Protein AF-A0A2K3M2Z5-F1 (afdb_monomer)

Sequence (88 aa):
MAPKRRSLKKGERRMDAALDAMIPYGFPNKLVRRTVDQLLKVYGGNDGWVFIEDSAYTLLINTLLEQQQEDQDKINAGCWYVMLVARV

Solvent-accessible surface area (backbone atoms only — not comparable to full-atom values): 5223 Å² total; per-residue (Å²): 133,80,83,78,77,71,80,66,57,81,64,57,63,52,54,52,50,55,46,60,70,33,52,88,76,68,62,58,67,71,58,55,51,52,52,50,55,51,51,21,62,73,47,69,40,84,68,24,52,57,61,43,60,74,51,69,40,49,66,58,51,52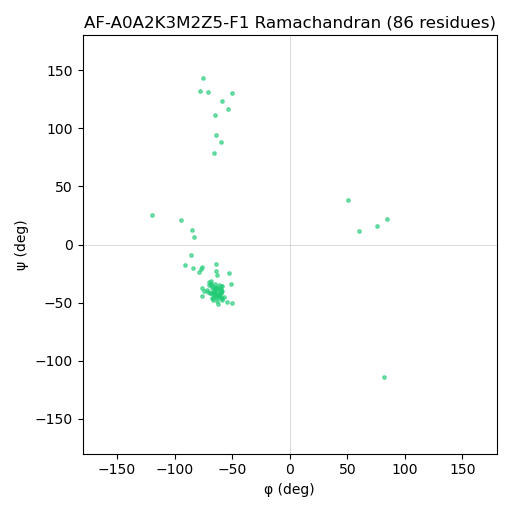,51,53,52,51,54,53,48,53,55,50,50,53,54,48,55,52,50,52,49,56,57,59,64,72,72,113

pLDDT: mean 73.63, std 12.34, range [49.59, 88.44]

Radius of gyration: 18.71 Å; Cα contacts (8 Å, |Δi|>4): 33; chains: 1; bounding box: 71×27×39 Å

Foldseek 3Di:
DPPPPPPPPPVVVLLVVQVVLCVVVPDDSVLLVVLVCVQCVVCVHPVSSVVCVVVVVPVSVVVSVVVVVVVVVVVVVVVCVVVVVVVD

Structure (mmCIF, N/CA/C/O backbone):
data_AF-A0A2K3M2Z5-F1
#
_entry.id   AF-A0A2K3M2Z5-F1
#
loop_
_atom_site.group_PDB
_atom_site.id
_atom_site.type_symbol
_atom_site.label_atom_id
_atom_site.label_alt_id
_atom_site.label_comp_id
_atom_site.label_asym_id
_atom_site.label_entity_id
_atom_site.label_seq_id
_atom_site.pdbx_PDB_ins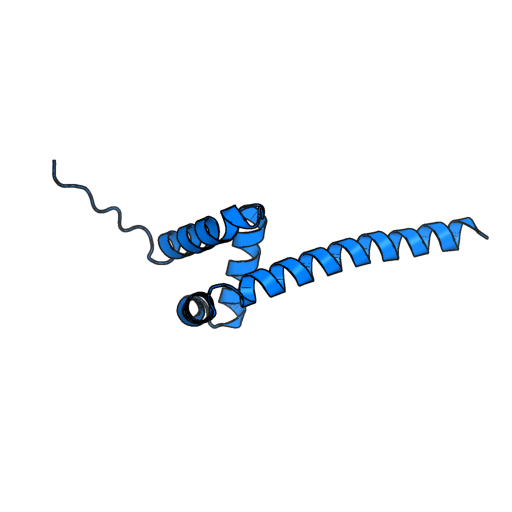_code
_atom_site.Cartn_x
_atom_site.Cartn_y
_atom_site.Cartn_z
_atom_site.occupancy
_atom_site.B_iso_or_equiv
_atom_site.auth_seq_id
_atom_site.auth_comp_id
_atom_site.auth_asym_id
_atom_site.auth_atom_id
_atom_site.pdbx_PDB_model_num
ATOM 1 N N . MET A 1 1 ? 37.222 6.320 -0.808 1.00 50.78 1 MET A N 1
ATOM 2 C CA . MET A 1 1 ? 36.143 5.624 -0.070 1.00 50.78 1 MET A CA 1
ATOM 3 C C . MET A 1 1 ? 35.407 4.682 -1.014 1.00 50.78 1 MET A C 1
ATOM 5 O O . MET A 1 1 ? 34.854 5.162 -1.992 1.00 50.78 1 MET A O 1
ATOM 9 N N . ALA A 1 2 ? 35.368 3.376 -0.738 1.00 58.56 2 ALA A N 1
ATOM 10 C CA . ALA A 1 2 ? 34.409 2.488 -1.401 1.00 58.56 2 ALA A CA 1
ATOM 11 C C . ALA A 1 2 ? 33.030 2.672 -0.739 1.00 58.56 2 ALA A C 1
ATOM 13 O O . ALA A 1 2 ? 32.969 2.672 0.497 1.00 58.56 2 ALA A O 1
ATOM 14 N N . PRO A 1 3 ? 31.927 2.844 -1.492 1.00 63.12 3 PRO A N 1
ATOM 15 C CA . PRO A 1 3 ? 30.609 2.926 -0.886 1.00 63.12 3 PRO A CA 1
ATOM 16 C C . PRO A 1 3 ? 30.312 1.577 -0.239 1.00 63.12 3 PRO A C 1
ATOM 18 O O . PRO A 1 3 ? 30.154 0.554 -0.908 1.00 63.12 3 PRO A O 1
ATOM 21 N N . LYS A 1 4 ? 30.278 1.572 1.095 1.00 58.72 4 LYS A N 1
ATOM 22 C CA . LYS A 1 4 ? 29.908 0.414 1.901 1.00 58.72 4 LYS A CA 1
ATOM 23 C C . LYS A 1 4 ? 28.446 0.125 1.572 1.00 58.72 4 LYS A C 1
ATOM 25 O O . LYS A 1 4 ? 27.550 0.767 2.118 1.00 58.72 4 LYS A O 1
ATOM 30 N N . ARG A 1 5 ? 28.205 -0.785 0.621 1.00 57.50 5 ARG A N 1
ATOM 31 C CA . ARG A 1 5 ? 26.884 -1.348 0.334 1.00 57.50 5 ARG A CA 1
ATOM 32 C C . ARG A 1 5 ? 26.418 -2.018 1.621 1.00 57.50 5 ARG A C 1
ATOM 34 O O . ARG A 1 5 ? 26.702 -3.188 1.852 1.00 57.50 5 ARG A O 1
ATOM 41 N N . ARG A 1 6 ? 25.754 -1.257 2.496 1.00 59.47 6 ARG A N 1
ATOM 42 C CA . ARG A 1 6 ? 24.949 -1.831 3.568 1.00 59.47 6 ARG A CA 1
ATOM 43 C C . ARG A 1 6 ? 24.001 -2.778 2.856 1.00 59.47 6 ARG A C 1
ATOM 45 O O . ARG A 1 6 ? 23.248 -2.347 1.982 1.00 59.47 6 ARG A O 1
ATOM 52 N N . SER A 1 7 ? 24.107 -4.066 3.151 1.00 54.31 7 SER A N 1
ATOM 53 C CA . SER A 1 7 ? 23.116 -5.045 2.740 1.00 54.31 7 SER A CA 1
ATOM 54 C C . SER A 1 7 ? 21.826 -4.692 3.479 1.00 54.31 7 SER A C 1
ATOM 56 O O . SER A 1 7 ? 21.538 -5.254 4.534 1.00 54.31 7 SER A O 1
ATOM 58 N N . LEU A 1 8 ? 21.098 -3.681 2.992 1.00 56.16 8 LEU A N 1
ATOM 59 C CA . LEU A 1 8 ? 19.738 -3.437 3.441 1.00 56.16 8 LEU A CA 1
ATOM 60 C C . LEU A 1 8 ? 18.986 -4.722 3.132 1.00 56.16 8 LEU A C 1
ATOM 62 O O . LEU A 1 8 ? 19.0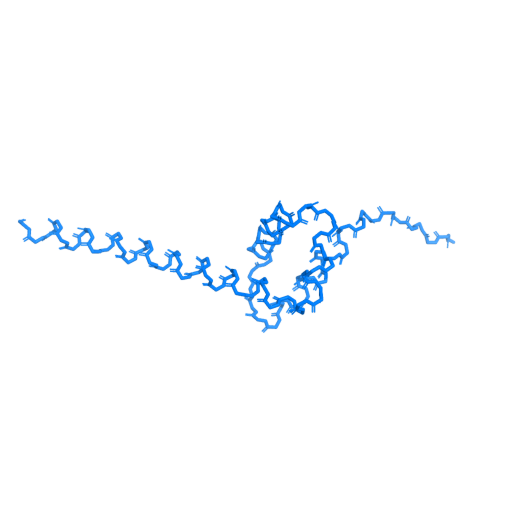36 -5.221 2.001 1.00 56.16 8 LEU A O 1
ATOM 66 N N . LYS A 1 9 ? 18.379 -5.299 4.168 1.00 58.69 9 LYS A N 1
ATOM 67 C CA . LYS A 1 9 ? 17.592 -6.522 4.048 1.00 58.69 9 LYS A CA 1
ATOM 68 C C . LYS A 1 9 ? 16.619 -6.310 2.892 1.00 58.69 9 LYS A C 1
ATOM 70 O O . LYS A 1 9 ? 15.973 -5.271 2.815 1.00 58.69 9 LYS A O 1
ATOM 75 N N . LYS A 1 10 ? 16.546 -7.267 1.967 1.00 55.44 10 LYS A N 1
ATOM 76 C CA . LYS A 1 10 ? 15.839 -7.130 0.679 1.00 55.44 10 LYS A CA 1
ATOM 77 C C . LYS A 1 10 ? 14.375 -6.662 0.826 1.00 55.44 10 LYS A C 1
ATOM 79 O O . LYS A 1 10 ? 13.854 -6.052 -0.097 1.00 55.44 10 LYS A O 1
ATOM 84 N N . GLY A 1 11 ? 13.749 -6.895 1.986 1.00 58.69 11 GLY A N 1
ATOM 85 C CA . GLY A 1 11 ? 12.398 -6.423 2.315 1.00 58.69 11 GLY A CA 1
ATOM 86 C C . GLY A 1 11 ? 12.280 -4.949 2.734 1.00 58.69 11 GLY A C 1
ATOM 87 O O . GLY A 1 11 ? 11.219 -4.367 2.556 1.00 58.69 11 GLY A O 1
ATOM 88 N N . GLU A 1 12 ? 13.346 -4.313 3.229 1.00 65.69 12 GLU A N 1
ATOM 89 C CA . GLU A 1 12 ? 13.303 -2.919 3.712 1.00 65.69 12 GLU A CA 1
ATOM 90 C C . GLU A 1 12 ? 13.042 -1.944 2.554 1.00 65.69 12 GLU A C 1
ATOM 92 O O . GLU A 1 12 ? 12.171 -1.088 2.642 1.00 65.69 12 GLU A O 1
ATOM 97 N N . ARG A 1 13 ? 13.676 -2.185 1.398 1.00 75.50 13 ARG A N 1
ATOM 98 C CA . ARG A 1 13 ? 13.480 -1.369 0.187 1.00 75.50 13 ARG A CA 1
ATOM 99 C C . ARG A 1 13 ? 12.068 -1.448 -0.390 1.00 75.50 13 ARG A C 1
ATOM 101 O O . ARG A 1 13 ? 11.600 -0.472 -0.960 1.00 75.50 13 ARG A O 1
ATOM 108 N N . ARG A 1 14 ? 11.412 -2.606 -0.278 1.00 81.81 14 ARG A N 1
ATOM 109 C CA . ARG A 1 14 ? 10.047 -2.786 -0.790 1.00 81.81 14 ARG A CA 1
ATOM 110 C C . ARG A 1 14 ? 9.019 -2.133 0.124 1.00 81.81 14 ARG A C 1
ATOM 112 O O . ARG A 1 14 ? 8.083 -1.511 -0.358 1.00 81.81 14 ARG A O 1
ATOM 119 N N . MET A 1 15 ? 9.242 -2.203 1.438 1.00 84.56 15 MET A N 1
ATOM 120 C CA . MET A 1 15 ? 8.431 -1.468 2.406 1.00 84.56 15 MET A CA 1
ATOM 121 C C . MET A 1 15 ? 8.537 0.042 2.184 1.00 84.56 15 MET A C 1
ATOM 123 O O . MET A 1 15 ? 7.516 0.719 2.179 1.00 84.56 15 MET A O 1
ATOM 127 N N . ASP A 1 16 ? 9.740 0.562 1.935 1.00 83.62 16 ASP A N 1
ATOM 128 C CA . ASP A 1 16 ? 9.922 1.982 1.622 1.00 83.62 16 ASP A CA 1
ATOM 129 C C . ASP A 1 16 ? 9.236 2.380 0.301 1.00 83.62 16 ASP A C 1
ATOM 131 O O . ASP A 1 16 ? 8.626 3.442 0.236 1.00 83.62 16 ASP A O 1
ATOM 135 N N . ALA A 1 17 ? 9.247 1.513 -0.720 1.00 85.50 17 ALA A N 1
ATOM 136 C CA . ALA A 1 17 ? 8.519 1.743 -1.972 1.00 85.50 17 ALA A CA 1
ATOM 137 C C . ALA A 1 17 ? 6.991 1.747 -1.781 1.00 85.50 17 ALA A C 1
ATOM 139 O O . ALA A 1 17 ? 6.301 2.601 -2.332 1.00 85.50 17 ALA A O 1
ATOM 140 N N . ALA A 1 18 ? 6.463 0.829 -0.966 1.00 85.00 18 ALA A N 1
ATOM 141 C CA . ALA A 1 18 ? 5.045 0.804 -0.613 1.00 85.00 18 ALA A CA 1
ATOM 142 C C . ALA A 1 18 ? 4.632 2.061 0.167 1.00 85.00 18 ALA A C 1
ATOM 144 O O . ALA A 1 18 ? 3.541 2.586 -0.038 1.00 85.00 18 ALA A O 1
ATOM 145 N N . LEU A 1 19 ? 5.506 2.566 1.047 1.00 85.75 19 LEU A N 1
ATOM 146 C CA . LEU A 1 19 ? 5.284 3.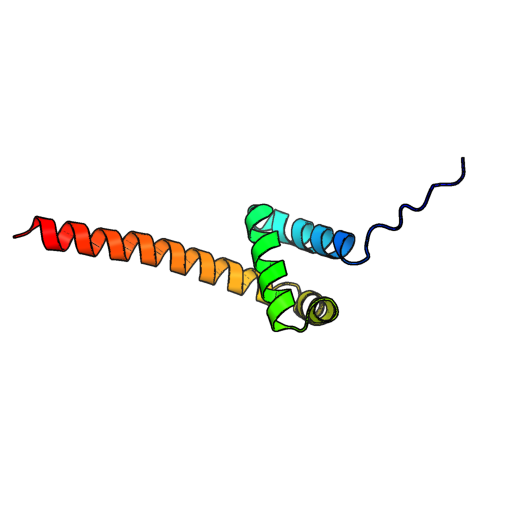834 1.738 1.00 85.75 19 LEU A CA 1
ATOM 147 C C . LEU A 1 19 ? 5.237 4.996 0.748 1.00 85.75 19 LEU A C 1
ATOM 149 O O . LEU A 1 19 ? 4.286 5.764 0.803 1.00 85.75 19 LEU A O 1
ATOM 153 N N . ASP A 1 20 ? 6.202 5.087 -0.168 1.00 86.44 20 ASP A N 1
ATOM 154 C CA . ASP A 1 20 ? 6.274 6.153 -1.176 1.00 86.44 20 ASP A CA 1
ATOM 155 C C . ASP A 1 20 ? 5.032 6.177 -2.082 1.00 86.44 20 ASP A C 1
ATOM 157 O O . ASP A 1 20 ? 4.429 7.227 -2.299 1.00 86.44 20 ASP A O 1
ATOM 161 N N . ALA A 1 21 ? 4.557 4.999 -2.502 1.00 84.94 21 ALA A N 1
ATOM 162 C CA . ALA A 1 21 ? 3.311 4.851 -3.255 1.00 84.94 21 ALA A CA 1
ATOM 163 C C . ALA A 1 21 ? 2.064 5.287 -2.462 1.00 84.94 21 ALA A C 1
ATOM 165 O O . ALA A 1 21 ? 1.070 5.694 -3.061 1.00 84.94 21 ALA A O 1
ATOM 166 N N . MET A 1 22 ? 2.109 5.222 -1.127 1.00 82.88 22 MET A N 1
ATOM 167 C CA . MET A 1 22 ? 1.005 5.590 -0.233 1.00 82.88 22 MET A CA 1
ATOM 168 C C . MET A 1 22 ? 1.016 7.052 0.221 1.00 82.88 22 MET A C 1
ATOM 170 O O . MET A 1 22 ? -0.026 7.555 0.648 1.00 82.88 22 MET A O 1
ATOM 174 N N . ILE A 1 23 ? 2.145 7.758 0.089 1.00 83.50 23 ILE A N 1
ATOM 175 C CA . ILE A 1 23 ? 2.254 9.201 0.360 1.00 83.50 23 ILE A CA 1
ATOM 176 C C . ILE A 1 23 ? 1.161 10.022 -0.349 1.00 83.50 23 ILE A C 1
ATOM 178 O O . ILE A 1 23 ? 0.508 10.807 0.342 1.00 83.50 23 ILE A O 1
ATOM 182 N N . PRO A 1 24 ? 0.901 9.871 -1.668 1.00 84.94 24 PRO A N 1
ATOM 183 C CA . PRO A 1 24 ? -0.117 10.676 -2.350 1.00 84.94 24 PRO A CA 1
ATOM 184 C C . PRO A 1 24 ? -1.540 10.431 -1.833 1.00 84.94 24 PRO A C 1
ATOM 186 O O . PRO A 1 24 ? -2.391 11.306 -1.958 1.00 84.94 24 PRO A O 1
ATOM 189 N N . TYR A 1 25 ? -1.796 9.274 -1.221 1.00 81.94 25 TYR A N 1
ATOM 190 C CA . TYR A 1 25 ? -3.089 8.948 -0.623 1.00 81.94 25 TYR A CA 1
ATOM 191 C C . TYR A 1 25 ? -3.233 9.461 0.820 1.00 81.94 25 TYR A C 1
ATOM 193 O O . TYR A 1 25 ? -4.324 9.420 1.380 1.00 81.94 25 TYR A O 1
ATOM 201 N N . GLY A 1 26 ? -2.153 9.959 1.435 1.00 84.75 26 GLY A N 1
ATOM 202 C CA . GLY A 1 26 ? -2.182 10.559 2.771 1.00 84.75 26 GLY A CA 1
ATOM 203 C C . GLY A 1 26 ? -2.276 9.559 3.929 1.00 84.75 26 GLY A C 1
ATOM 204 O O . GLY A 1 26 ? -2.591 9.954 5.053 1.00 84.75 26 GLY A O 1
ATOM 205 N N . PHE A 1 27 ? -2.001 8.272 3.695 1.00 81.88 27 PHE A N 1
ATOM 206 C CA . PHE A 1 27 ? -2.075 7.262 4.752 1.00 81.88 27 PHE A CA 1
ATOM 207 C C . PHE A 1 27 ? -0.886 7.340 5.725 1.00 81.88 27 PHE A C 1
ATOM 209 O O . PHE A 1 27 ? 0.258 7.552 5.316 1.00 81.88 27 PHE A O 1
ATOM 216 N N . PRO A 1 28 ? -1.103 7.102 7.033 1.00 84.00 28 PRO A N 1
ATOM 217 C CA . PRO A 1 28 ? -0.021 7.104 8.005 1.00 84.00 28 PRO A CA 1
ATOM 218 C C . PRO A 1 28 ? 0.890 5.878 7.842 1.00 84.00 28 PRO A C 1
ATOM 220 O O . PRO A 1 28 ? 0.439 4.732 7.880 1.00 84.00 28 PRO A O 1
ATOM 223 N N . ASN A 1 29 ? 2.206 6.111 7.795 1.00 84.62 29 ASN A N 1
ATOM 224 C CA . ASN A 1 29 ? 3.237 5.079 7.584 1.00 84.62 29 ASN A CA 1
ATOM 225 C C . ASN A 1 29 ? 3.125 3.859 8.517 1.00 84.62 29 ASN A C 1
ATOM 227 O O . ASN A 1 29 ? 3.456 2.737 8.137 1.00 84.62 29 ASN A O 1
ATOM 231 N N . LYS A 1 30 ? 2.675 4.062 9.763 1.00 85.00 30 LYS A N 1
ATOM 232 C CA . LYS A 1 30 ? 2.481 2.969 10.733 1.00 85.00 30 LYS A CA 1
ATOM 233 C C . LYS A 1 30 ? 1.380 2.002 10.299 1.00 85.00 30 LYS A C 1
ATOM 235 O O . LYS A 1 30 ? 1.507 0.805 10.536 1.00 85.00 30 LYS A O 1
ATOM 240 N N . LEU A 1 31 ? 0.315 2.526 9.704 1.00 85.25 31 LEU A N 1
ATOM 241 C CA . LEU A 1 31 ? -0.856 1.761 9.291 1.00 85.25 31 LEU A CA 1
ATOM 242 C C . LEU A 1 31 ? -0.527 0.976 8.018 1.00 85.25 31 LEU A C 1
ATOM 244 O O . LEU A 1 31 ? -0.715 -0.237 7.986 1.00 85.25 31 LEU A O 1
ATOM 248 N N . VAL A 1 32 ? 0.135 1.621 7.054 1.00 85.69 32 VAL A N 1
ATOM 249 C CA . VAL A 1 32 ? 0.659 0.961 5.847 1.00 85.69 32 VAL A CA 1
ATOM 250 C C . VAL A 1 32 ? 1.566 -0.222 6.208 1.00 85.69 32 VAL A C 1
ATOM 252 O O . VAL A 1 32 ? 1.330 -1.332 5.745 1.00 85.69 32 VAL A O 1
ATOM 255 N N . ARG A 1 33 ? 2.539 -0.033 7.114 1.00 87.25 33 ARG A N 1
ATOM 256 C CA . ARG A 1 33 ? 3.444 -1.113 7.559 1.00 87.25 33 ARG A CA 1
ATOM 257 C C . ARG A 1 33 ? 2.708 -2.314 8.152 1.00 87.25 33 ARG A C 1
ATOM 259 O O . ARG A 1 33 ? 3.024 -3.446 7.806 1.00 87.25 33 ARG A O 1
ATOM 266 N N . ARG A 1 34 ? 1.725 -2.075 9.028 1.00 88.44 34 ARG A N 1
ATOM 267 C CA . ARG A 1 34 ? 0.928 -3.150 9.648 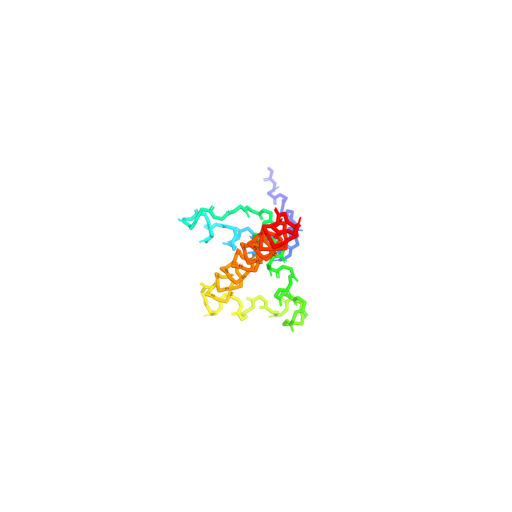1.00 88.44 34 ARG A CA 1
ATOM 268 C C . ARG A 1 34 ? 0.145 -3.944 8.610 1.00 88.44 34 ARG A C 1
ATOM 270 O O . ARG A 1 34 ? 0.152 -5.170 8.652 1.00 88.44 34 ARG A O 1
ATOM 277 N N . THR A 1 35 ? -0.477 -3.235 7.677 1.00 86.62 35 THR A N 1
ATOM 278 C CA . THR A 1 35 ? -1.322 -3.834 6.641 1.00 86.62 35 THR A CA 1
ATOM 279 C C . THR A 1 35 ? -0.478 -4.653 5.664 1.00 86.62 35 THR A C 1
ATOM 281 O O . THR A 1 35 ? -0.819 -5.790 5.352 1.00 86.62 35 THR A O 1
ATOM 284 N N . VAL A 1 36 ? 0.693 -4.140 5.268 1.00 85.44 36 VAL A N 1
ATOM 285 C CA . VAL A 1 36 ? 1.677 -4.901 4.484 1.00 85.44 36 VAL A CA 1
ATOM 286 C C . VAL A 1 36 ? 2.130 -6.151 5.239 1.00 85.44 36 VAL A C 1
ATOM 288 O O . VAL A 1 36 ? 2.116 -7.231 4.661 1.00 85.44 36 VAL A O 1
ATOM 291 N N . ASP A 1 37 ? 2.466 -6.060 6.529 1.00 85.69 37 ASP A N 1
ATOM 292 C CA . ASP A 1 37 ? 2.849 -7.237 7.324 1.00 85.69 37 ASP A CA 1
ATOM 293 C C . ASP A 1 37 ? 1.717 -8.280 7.419 1.00 85.69 37 ASP A C 1
ATOM 295 O O . ASP A 1 37 ? 1.985 -9.484 7.421 1.00 85.69 37 ASP A O 1
ATOM 299 N N . GLN A 1 38 ? 0.451 -7.852 7.481 1.00 84.94 38 GLN A N 1
ATOM 300 C CA . GLN A 1 38 ? -0.708 -8.753 7.440 1.00 84.94 38 GLN A CA 1
ATOM 301 C C . GLN A 1 38 ? -0.846 -9.432 6.076 1.00 84.94 38 GLN A C 1
ATOM 303 O O . GLN A 1 38 ? -0.995 -10.652 6.021 1.00 84.94 38 GLN A O 1
ATOM 308 N N . LEU A 1 39 ? -0.730 -8.675 4.985 1.00 84.06 39 LEU A N 1
ATOM 309 C CA . LEU A 1 39 ? -0.777 -9.218 3.628 1.00 84.06 39 LEU A CA 1
ATOM 310 C C . LEU A 1 39 ? 0.366 -10.207 3.389 1.00 84.06 39 LEU A C 1
ATOM 312 O O . LEU A 1 39 ? 0.137 -11.309 2.896 1.00 84.06 39 LEU A O 1
ATOM 316 N N . LEU A 1 40 ? 1.585 -9.876 3.817 1.00 83.88 40 LEU A N 1
ATOM 317 C CA . LEU A 1 40 ? 2.723 -10.783 3.713 1.00 83.88 40 LEU A CA 1
ATOM 318 C C . LEU A 1 40 ? 2.468 -12.080 4.485 1.00 83.88 40 LEU A C 1
ATOM 320 O O . LEU A 1 40 ? 2.806 -13.142 3.981 1.00 83.88 40 LEU A O 1
ATOM 324 N N . LYS A 1 41 ? 1.818 -12.055 5.656 1.00 83.81 41 LYS A N 1
ATOM 325 C CA . LYS A 1 41 ? 1.447 -13.300 6.359 1.00 83.81 41 LYS A CA 1
ATOM 326 C C . LYS A 1 41 ? 0.486 -14.178 5.553 1.00 83.81 41 LYS A C 1
ATOM 328 O O . LYS A 1 41 ? 0.641 -15.395 5.583 1.00 83.81 41 LYS A O 1
ATOM 333 N N . VAL A 1 42 ? -0.474 -13.585 4.843 1.00 84.12 42 VAL A N 1
ATOM 334 C CA . VAL A 1 42 ? -1.463 -14.321 4.034 1.00 84.12 42 VAL A CA 1
ATOM 335 C C . VAL A 1 42 ? -0.822 -14.929 2.783 1.00 84.12 42 VAL A C 1
ATOM 337 O O . VAL A 1 42 ? -1.105 -16.073 2.442 1.00 84.12 42 VAL A O 1
ATOM 340 N N . TYR A 1 43 ? 0.093 -14.204 2.136 1.00 80.81 43 TYR A N 1
ATOM 341 C CA . TYR A 1 43 ? 0.706 -14.603 0.863 1.00 80.81 43 TYR A CA 1
ATOM 342 C C . TYR A 1 43 ? 2.055 -15.339 0.998 1.00 80.81 43 TYR A C 1
ATOM 344 O O . TYR A 1 43 ? 2.833 -15.386 0.048 1.00 80.81 43 TYR A O 1
ATOM 352 N N . GLY A 1 44 ? 2.364 -15.926 2.159 1.00 79.62 44 GLY A N 1
ATOM 353 C CA . GLY A 1 44 ? 3.563 -16.768 2.326 1.00 79.62 44 GLY A CA 1
ATOM 354 C C . GLY A 1 44 ? 4.861 -16.008 2.636 1.00 79.62 44 GLY A C 1
ATOM 355 O O . GLY A 1 44 ? 5.965 -16.505 2.431 1.00 79.62 44 GLY A O 1
ATOM 356 N N . GLY A 1 45 ? 4.752 -14.795 3.166 1.00 79.88 45 GLY A N 1
ATOM 357 C CA . GLY A 1 45 ? 5.862 -13.987 3.650 1.00 79.88 45 GLY A CA 1
ATOM 358 C C . GLY A 1 45 ? 6.569 -13.249 2.523 1.00 79.88 45 GLY A C 1
ATOM 359 O O . GLY A 1 45 ? 6.021 -12.332 1.924 1.00 79.88 45 GLY A O 1
ATOM 360 N N . ASN A 1 46 ? 7.825 -13.608 2.263 1.00 72.69 46 ASN A N 1
ATOM 361 C CA . ASN A 1 46 ? 8.722 -12.799 1.434 1.00 72.69 46 ASN A CA 1
ATOM 362 C C . ASN A 1 46 ? 8.445 -12.902 -0.081 1.00 72.69 46 ASN A C 1
ATOM 364 O O . ASN A 1 46 ? 8.862 -12.011 -0.827 1.00 72.69 46 ASN A O 1
ATOM 368 N N . ASP A 1 47 ? 7.739 -13.948 -0.517 1.00 76.31 47 ASP A N 1
ATOM 369 C CA . ASP A 1 47 ? 7.311 -14.148 -1.911 1.00 76.31 47 ASP A CA 1
ATOM 370 C C . ASP A 1 47 ? 5.999 -13.410 -2.231 1.00 76.31 47 ASP A C 1
ATOM 372 O O . ASP A 1 47 ? 5.749 -13.050 -3.381 1.00 76.31 47 ASP A O 1
ATOM 376 N N . GLY A 1 48 ? 5.215 -13.065 -1.201 1.00 75.56 48 GLY A N 1
ATOM 377 C CA . GLY A 1 48 ? 3.967 -12.306 -1.327 1.00 75.56 48 GLY A CA 1
ATOM 378 C C . GLY A 1 48 ? 4.142 -10.878 -1.855 1.00 75.56 48 GLY A C 1
ATOM 379 O O . GLY A 1 48 ? 3.189 -10.279 -2.345 1.00 75.56 48 GLY A O 1
ATOM 380 N N . TRP A 1 49 ? 5.366 -10.342 -1.820 1.00 80.12 49 TRP A N 1
ATOM 381 C CA . TRP A 1 49 ? 5.686 -9.025 -2.376 1.00 80.12 49 TRP A CA 1
ATOM 382 C C . TRP A 1 49 ? 5.389 -8.915 -3.870 1.00 80.12 49 TRP A C 1
ATOM 384 O O . TRP A 1 49 ? 4.940 -7.862 -4.307 1.00 80.12 49 TRP A O 1
ATOM 394 N N . VAL A 1 50 ? 5.600 -9.991 -4.636 1.00 80.81 50 VAL A N 1
ATOM 395 C CA . VAL A 1 50 ? 5.372 -9.974 -6.088 1.00 80.81 50 VAL A CA 1
ATOM 396 C C . VAL A 1 50 ? 3.901 -9.696 -6.388 1.00 80.81 50 VAL A C 1
ATOM 398 O O . VAL A 1 50 ? 3.607 -8.862 -7.227 1.00 80.81 50 VAL A O 1
ATOM 401 N N . PHE A 1 51 ? 2.977 -10.301 -5.640 1.00 78.19 51 PHE A N 1
ATOM 402 C CA . PHE A 1 51 ? 1.537 -10.086 -5.818 1.00 78.19 51 PHE A CA 1
ATOM 403 C C . PHE A 1 51 ? 1.086 -8.672 -5.428 1.00 78.19 51 PHE A C 1
ATOM 405 O O . PHE A 1 51 ? 0.186 -8.101 -6.049 1.00 78.19 51 PHE A O 1
ATOM 412 N N . ILE A 1 52 ? 1.711 -8.091 -4.402 1.00 80.69 52 ILE A N 1
ATOM 413 C CA . ILE A 1 52 ? 1.408 -6.725 -3.952 1.00 80.69 52 ILE A CA 1
ATOM 414 C C . ILE A 1 52 ? 1.919 -5.701 -4.979 1.00 80.69 52 ILE A C 1
ATOM 416 O O . ILE A 1 52 ? 1.216 -4.738 -5.285 1.00 80.69 52 ILE A O 1
ATOM 420 N N . GLU A 1 53 ? 3.112 -5.926 -5.534 1.00 77.56 53 GLU A N 1
ATOM 421 C CA . GLU A 1 53 ? 3.699 -5.083 -6.581 1.00 77.56 53 GLU A CA 1
ATOM 422 C C . GLU A 1 53 ? 2.937 -5.221 -7.916 1.00 77.56 53 GLU A C 1
ATOM 424 O O . GLU A 1 53 ? 2.639 -4.210 -8.550 1.00 77.56 53 GLU A O 1
ATOM 429 N N . ASP A 1 54 ? 2.550 -6.440 -8.309 1.00 81.12 54 ASP A N 1
ATOM 430 C CA . ASP A 1 54 ? 1.861 -6.736 -9.579 1.00 81.12 54 ASP A CA 1
ATOM 431 C C . ASP A 1 54 ? 0.429 -6.173 -9.628 1.00 81.12 54 ASP A C 1
ATOM 433 O O . ASP A 1 54 ? -0.046 -5.715 -10.663 1.00 81.12 54 ASP A O 1
ATOM 437 N N . SER A 1 55 ? -0.243 -6.098 -8.474 1.00 75.94 55 SER A N 1
ATOM 438 C CA . SER A 1 55 ? -1.556 -5.447 -8.332 1.00 75.94 55 SER A CA 1
ATOM 439 C C . SER A 1 55 ? -1.480 -3.928 -8.112 1.00 75.94 55 SER A C 1
ATOM 441 O O . SER A 1 55 ? -2.484 -3.310 -7.739 1.00 75.94 55 SER A O 1
ATOM 443 N N . ALA A 1 56 ? -0.308 -3.313 -8.316 1.00 74.31 56 ALA A N 1
ATOM 444 C CA . ALA A 1 56 ? -0.060 -1.883 -8.117 1.00 74.31 56 ALA A CA 1
ATOM 445 C C . ALA A 1 56 ? -0.528 -1.365 -6.743 1.00 74.31 56 ALA A C 1
ATOM 447 O O . ALA A 1 56 ? -1.080 -0.272 -6.635 1.00 74.31 56 ALA A O 1
ATOM 448 N N . TYR A 1 57 ? -0.352 -2.160 -5.682 1.00 79.06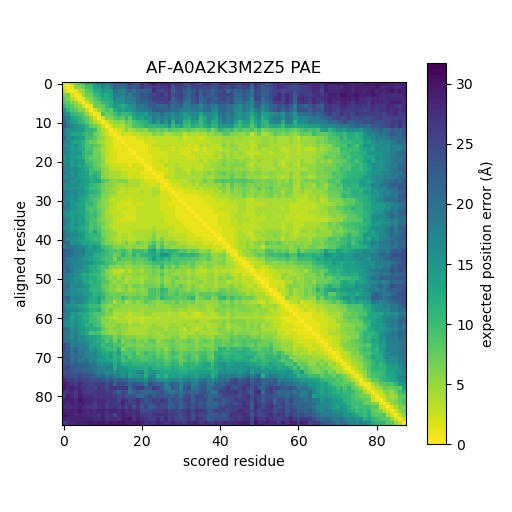 57 TYR A N 1
ATOM 449 C CA . TYR A 1 57 ? -0.814 -1.841 -4.326 1.00 79.06 57 TYR A CA 1
ATOM 450 C C . TYR A 1 57 ? -2.337 -1.645 -4.173 1.00 79.06 57 TYR A C 1
ATOM 452 O O . TYR A 1 57 ? -2.789 -1.242 -3.103 1.00 79.06 57 TYR A O 1
ATOM 460 N N . THR A 1 58 ? -3.156 -1.998 -5.171 1.00 82.31 58 THR A N 1
ATOM 461 C CA . THR A 1 58 ? -4.630 -1.911 -5.090 1.00 82.31 58 THR A CA 1
ATOM 462 C C . THR A 1 58 ? -5.180 -2.750 -3.937 1.00 82.31 58 THR A C 1
ATOM 464 O O . THR A 1 58 ? -6.056 -2.303 -3.201 1.00 82.31 58 THR A O 1
ATOM 467 N N . LEU A 1 59 ? -4.620 -3.948 -3.724 1.00 82.06 59 LEU A N 1
ATOM 468 C 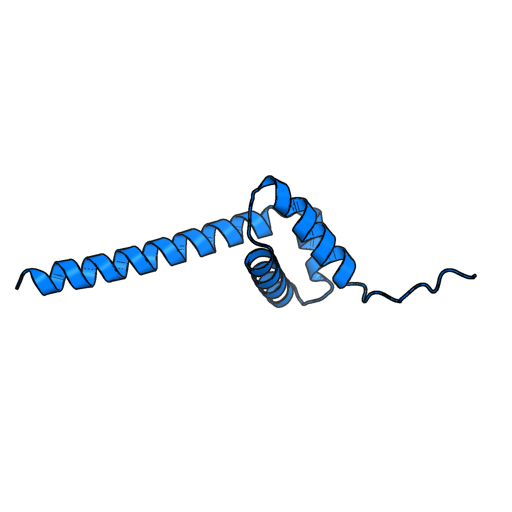CA . LEU A 1 59 ? -4.965 -4.801 -2.582 1.00 82.06 59 LEU A CA 1
ATOM 469 C C . LEU A 1 59 ? -4.668 -4.114 -1.247 1.00 82.06 59 LEU A C 1
ATOM 471 O O . LEU A 1 59 ? -5.489 -4.165 -0.338 1.00 82.06 59 LEU A O 1
ATOM 475 N N . LEU A 1 60 ? -3.521 -3.438 -1.155 1.00 83.56 60 LEU A N 1
ATOM 476 C CA . LEU A 1 60 ? -3.130 -2.698 0.038 1.00 83.56 60 LEU A CA 1
ATOM 477 C C . LEU A 1 60 ? -4.117 -1.551 0.298 1.00 83.56 60 LEU A C 1
ATOM 479 O O . LEU A 1 60 ? -4.619 -1.442 1.410 1.00 83.56 60 LEU A O 1
ATOM 483 N N . ILE A 1 61 ? -4.486 -0.774 -0.725 1.00 86.12 61 ILE A N 1
ATOM 484 C CA . ILE A 1 61 ? -5.499 0.292 -0.610 1.00 86.12 61 ILE A CA 1
ATOM 485 C C . ILE A 1 61 ? -6.852 -0.271 -0.152 1.00 86.12 61 ILE A C 1
ATOM 487 O O . ILE A 1 61 ? -7.430 0.253 0.796 1.00 86.12 61 ILE A O 1
ATOM 491 N N . ASN A 1 62 ? -7.337 -1.353 -0.766 1.00 84.81 62 ASN A N 1
ATOM 492 C CA . ASN A 1 62 ? -8.614 -1.966 -0.389 1.00 84.81 62 ASN A CA 1
ATOM 493 C C . ASN A 1 62 ? -8.624 -2.405 1.078 1.00 84.81 62 ASN A C 1
ATOM 495 O O . ASN A 1 62 ? -9.555 -2.074 1.805 1.00 84.81 62 ASN A O 1
ATOM 499 N N . THR A 1 63 ? -7.557 -3.064 1.541 1.00 84.38 63 THR A N 1
ATOM 500 C CA . THR A 1 63 ? -7.453 -3.461 2.953 1.00 84.38 63 THR A CA 1
ATOM 501 C C . THR A 1 63 ? -7.372 -2.271 3.906 1.00 84.38 63 THR A C 1
ATOM 503 O O . THR A 1 63 ? -7.960 -2.317 4.981 1.00 84.38 63 THR A O 1
ATOM 506 N N . LEU A 1 64 ? -6.696 -1.182 3.514 1.00 84.81 64 LEU A N 1
ATOM 507 C CA . LEU A 1 64 ? -6.638 0.050 4.307 1.00 84.81 64 LEU A CA 1
ATOM 508 C C . LEU A 1 64 ? -8.031 0.675 4.465 1.00 84.81 64 LEU A C 1
ATOM 510 O O . LEU A 1 64 ? -8.390 1.105 5.561 1.00 84.81 64 LEU A O 1
ATOM 514 N N . LEU A 1 65 ? -8.816 0.707 3.384 1.00 83.50 65 LEU A N 1
ATOM 515 C CA . LEU A 1 65 ? -10.186 1.218 3.398 1.00 83.50 65 LEU A CA 1
ATOM 516 C C . LEU A 1 65 ? -11.109 0.346 4.255 1.00 83.50 65 LEU A C 1
ATOM 518 O O . LEU A 1 65 ? -11.877 0.882 5.051 1.00 83.50 65 LEU A O 1
ATOM 522 N N . GLU A 1 66 ? -11.000 -0.976 4.142 1.00 81.75 66 GLU A N 1
ATOM 523 C CA . GLU A 1 66 ? -11.788 -1.927 4.931 1.00 81.75 66 GLU A CA 1
ATOM 524 C C . GLU A 1 66 ? -11.482 -1.809 6.432 1.00 81.75 66 GLU A C 1
ATOM 526 O O . GLU A 1 66 ? -12.400 -1.697 7.241 1.00 81.75 66 GLU A O 1
ATOM 531 N N . GLN A 1 67 ? -10.202 -1.696 6.814 1.00 77.88 67 GLN A N 1
ATOM 532 C CA . GLN A 1 67 ? -9.808 -1.463 8.209 1.00 77.88 67 GLN A CA 1
ATOM 533 C C . GLN A 1 67 ? -10.392 -0.156 8.766 1.00 77.88 67 GLN A C 1
ATOM 535 O O . GLN A 1 67 ? -10.846 -0.103 9.908 1.00 77.88 67 GLN A O 1
ATOM 540 N N . GLN A 1 68 ? -10.388 0.908 7.958 1.00 75.88 68 GLN A N 1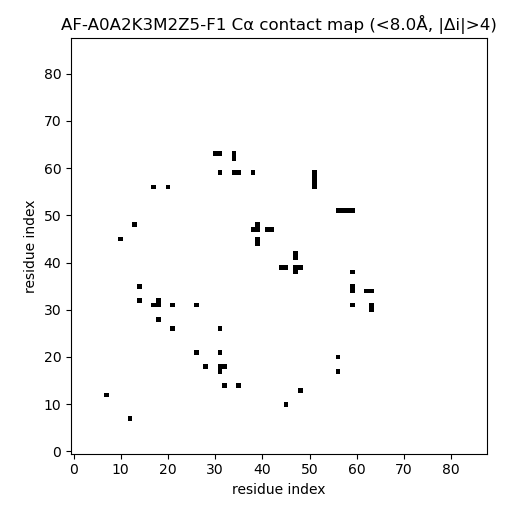
ATOM 541 C CA . GLN A 1 68 ? -10.906 2.211 8.366 1.00 75.88 68 GLN A CA 1
ATOM 542 C C . GLN A 1 68 ? -12.436 2.200 8.501 1.00 75.88 68 GLN A C 1
ATOM 544 O O . GLN A 1 68 ? -12.974 2.858 9.392 1.00 75.88 68 GLN A O 1
ATOM 549 N N . GLN A 1 69 ? -13.125 1.433 7.654 1.00 74.44 69 GLN A N 1
ATOM 550 C CA . GLN A 1 69 ? -14.565 1.207 7.747 1.00 74.44 69 GLN A CA 1
ATOM 551 C C . GLN A 1 69 ? -14.918 0.413 9.014 1.00 74.44 69 GLN A C 1
ATOM 553 O O . GLN A 1 69 ? -15.782 0.841 9.776 1.00 74.44 69 GLN A O 1
ATOM 558 N N . GLU A 1 70 ? -14.192 -0.668 9.317 1.00 70.00 70 GLU A N 1
ATOM 559 C CA . GLU A 1 70 ? -14.398 -1.445 10.547 1.00 70.00 70 GLU A CA 1
ATOM 560 C C . GLU A 1 70 ? -14.201 -0.613 11.822 1.00 70.00 70 GLU A C 1
ATOM 562 O O . GLU A 1 70 ? -14.939 -0.779 12.795 1.00 70.00 70 GLU A O 1
ATOM 567 N N . ASP A 1 71 ? -13.200 0.271 11.848 1.00 67.31 71 ASP A N 1
ATOM 568 C CA . ASP A 1 71 ? -12.949 1.141 12.999 1.00 67.31 71 ASP A CA 1
ATOM 569 C C . ASP A 1 71 ? -14.075 2.175 13.183 1.00 67.31 71 ASP A C 1
ATOM 571 O O . ASP A 1 71 ? -14.493 2.433 14.316 1.00 67.31 71 ASP A O 1
ATOM 575 N N . GLN A 1 72 ? -14.627 2.718 12.091 1.00 63.44 72 GLN A N 1
ATOM 576 C CA . GLN A 1 72 ? -15.807 3.592 12.135 1.00 63.44 72 GLN A CA 1
ATOM 577 C C . GLN A 1 72 ? -17.062 2.842 12.597 1.00 63.44 72 GLN A C 1
ATOM 579 O O . GLN A 1 72 ? -17.800 3.341 13.452 1.00 63.44 72 GLN A O 1
ATOM 584 N N . ASP A 1 73 ? -17.281 1.624 12.106 1.00 62.44 73 ASP A N 1
ATOM 585 C CA . ASP A 1 73 ? -18.439 0.812 12.478 1.00 62.44 73 ASP A CA 1
ATOM 586 C C . ASP A 1 73 ? -18.380 0.354 13.941 1.00 62.44 73 ASP A C 1
ATOM 588 O O . ASP A 1 73 ? -19.409 0.334 14.615 1.00 62.44 73 ASP A O 1
ATOM 592 N N . LYS A 1 74 ? -17.191 0.080 14.496 1.00 59.88 74 LYS A N 1
ATOM 593 C CA . LYS A 1 74 ? -17.017 -0.211 15.934 1.00 59.88 74 LYS A CA 1
ATOM 594 C C . LYS A 1 74 ? -17.333 0.995 16.817 1.00 59.88 74 LYS A C 1
ATOM 596 O O . LYS A 1 74 ? -17.972 0.838 17.859 1.00 59.88 74 LYS A O 1
ATOM 601 N N . ILE A 1 75 ? -16.915 2.196 16.411 1.00 60.03 75 ILE A N 1
ATOM 602 C CA . ILE A 1 75 ? -17.245 3.441 17.122 1.00 60.03 75 ILE A CA 1
ATOM 603 C C . ILE A 1 75 ? -18.757 3.686 17.074 1.00 60.03 75 ILE A C 1
ATOM 605 O O . ILE A 1 75 ? -19.369 3.999 18.098 1.00 60.03 75 ILE A O 1
ATOM 609 N N . ASN A 1 76 ? -19.376 3.493 15.907 1.00 56.47 76 ASN A N 1
ATOM 610 C CA . ASN A 1 76 ? -20.811 3.676 15.740 1.00 56.47 76 ASN A CA 1
ATOM 611 C C . ASN A 1 76 ? -21.603 2.625 16.537 1.00 56.47 76 ASN A C 1
ATOM 613 O O . ASN A 1 76 ? -22.458 2.992 17.335 1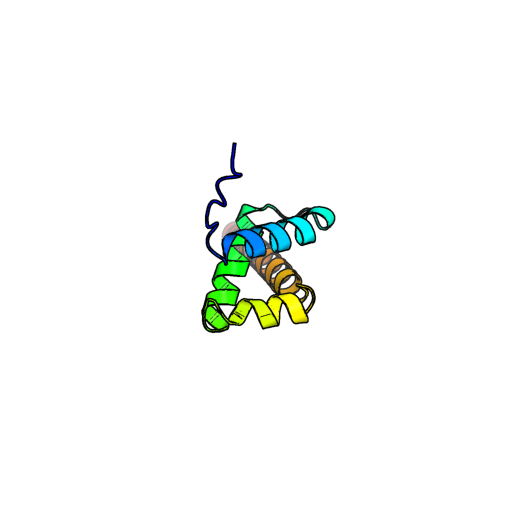.00 56.47 76 ASN A O 1
ATOM 617 N N . ALA A 1 77 ? -21.266 1.335 16.447 1.00 57.22 77 ALA A N 1
ATOM 618 C CA . ALA A 1 77 ? -21.922 0.267 17.210 1.00 57.22 77 ALA A CA 1
ATOM 619 C C . ALA A 1 77 ? -21.833 0.476 18.734 1.00 57.22 77 ALA A C 1
ATOM 621 O O . ALA A 1 77 ? -22.799 0.215 19.454 1.00 57.22 77 ALA A O 1
ATOM 622 N N . GLY A 1 78 ? -20.713 1.016 19.230 1.00 51.84 78 GLY A N 1
ATOM 623 C CA . GLY A 1 78 ? -20.593 1.451 20.622 1.00 51.84 78 GLY A CA 1
ATOM 624 C C . GLY A 1 78 ? -21.583 2.566 20.966 1.00 51.84 78 GLY A C 1
ATOM 625 O O . GLY A 1 78 ? -22.266 2.479 21.983 1.00 51.84 78 GLY A O 1
ATOM 626 N N . CYS A 1 79 ? -21.720 3.565 20.090 1.00 49.59 79 CYS A N 1
ATOM 627 C CA . CYS A 1 79 ? -22.632 4.699 20.249 1.00 49.59 79 CYS A CA 1
ATOM 628 C C . CYS A 1 79 ? -24.114 4.281 20.266 1.00 49.59 79 CYS A C 1
ATOM 630 O O . CYS A 1 79 ? -24.888 4.796 21.073 1.00 49.59 79 CYS A O 1
ATOM 632 N N . TRP A 1 80 ? -24.498 3.295 19.445 1.00 56.78 80 TRP A N 1
ATOM 633 C CA . TRP A 1 80 ? -25.839 2.705 19.484 1.00 56.78 80 TRP A CA 1
ATOM 634 C C . TRP A 1 80 ? -26.101 1.988 20.804 1.00 56.78 80 TRP A C 1
ATOM 636 O O . TRP A 1 80 ? -27.188 2.139 21.346 1.00 56.78 80 TRP A O 1
ATOM 646 N N . TYR A 1 81 ? -25.119 1.277 21.367 1.00 54.31 81 TYR A N 1
ATOM 647 C CA . TYR A 1 81 ? -25.286 0.669 22.685 1.00 54.31 81 TYR A CA 1
ATOM 648 C C . TYR A 1 81 ? -25.507 1.753 23.748 1.00 54.31 81 TYR A C 1
ATOM 650 O O . TYR A 1 81 ? -26.521 1.701 24.431 1.00 54.31 81 TYR A O 1
ATOM 658 N N . VAL A 1 82 ? -24.663 2.795 23.832 1.00 57.44 82 VAL A N 1
ATOM 659 C CA . VAL A 1 82 ? -24.834 3.867 24.840 1.00 57.44 82 VAL A CA 1
ATOM 660 C C . VAL A 1 82 ? -26.126 4.674 24.653 1.00 57.44 82 VAL A C 1
ATOM 662 O O . VAL A 1 82 ? -26.767 5.004 25.648 1.00 57.44 82 VAL A O 1
ATOM 665 N N . MET A 1 83 ? -26.554 4.963 23.416 1.00 54.91 83 MET A N 1
ATOM 666 C CA . MET A 1 83 ? -27.848 5.618 23.163 1.00 54.91 83 MET A CA 1
ATOM 667 C C . MET A 1 83 ? -29.048 4.710 23.464 1.00 54.91 83 MET A C 1
ATOM 669 O O . MET A 1 83 ? -30.086 5.216 23.888 1.00 54.91 83 MET A O 1
ATOM 673 N N . LEU A 1 84 ? -28.927 3.391 23.271 1.00 55.91 84 LEU A N 1
ATOM 674 C CA . LEU A 1 84 ? -29.996 2.432 23.561 1.00 55.91 84 LEU A CA 1
ATOM 675 C C . LEU A 1 84 ? -30.153 2.193 25.075 1.00 55.91 84 LEU A C 1
ATOM 677 O O . LEU A 1 84 ? -31.284 2.151 25.549 1.00 55.91 84 LEU A O 1
ATOM 681 N N . VAL A 1 85 ? -29.060 2.098 25.853 1.00 59.50 85 VAL A N 1
ATOM 682 C CA . VAL A 1 85 ? -29.156 1.972 27.329 1.00 59.50 85 VAL A CA 1
ATOM 683 C C . VAL A 1 85 ? -29.483 3.288 28.041 1.00 59.50 85 VAL A C 1
ATOM 685 O O . VAL A 1 85 ? -30.002 3.242 29.149 1.00 59.50 85 VAL A O 1
ATOM 688 N N . ALA A 1 86 ? -29.244 4.455 27.432 1.00 56.66 86 ALA A N 1
ATOM 689 C CA . ALA A 1 86 ? -29.592 5.760 28.016 1.00 56.66 86 ALA A CA 1
ATOM 690 C C . ALA A 1 86 ? -31.061 6.186 27.790 1.00 56.66 86 ALA A C 1
ATOM 692 O O . ALA A 1 86 ? -31.429 7.318 28.111 1.00 56.66 86 ALA A O 1
ATOM 693 N N . ARG A 1 87 ? -31.898 5.309 27.216 1.00 52.19 87 ARG A N 1
ATOM 694 C CA . ARG A 1 87 ? -33.336 5.541 26.985 1.00 52.19 87 ARG A CA 1
ATOM 695 C C . ARG A 1 87 ? -34.236 4.515 27.697 1.00 52.19 87 ARG A C 1
ATOM 697 O O . ARG A 1 87 ? -35.365 4.296 27.261 1.00 52.19 87 ARG A O 1
ATOM 704 N N . VAL A 1 88 ? -33.740 3.913 28.781 1.00 50.31 88 VAL A N 1
ATOM 705 C CA . VAL A 1 88 ? -34.537 3.160 29.769 1.00 50.31 88 VAL A CA 1
ATOM 706 C C . VAL A 1 88 ? -34.600 3.946 31.068 1.00 50.31 88 VAL A C 1
ATOM 708 O O . VAL A 1 88 ? -33.544 4.482 31.470 1.00 50.31 88 VAL A O 1
#

Organism: Trifolium pratense (NCBI:txid57577)

InterPro domains:
  IPR018848 WIYLD domain [PF10440] (9-70)
  IPR043017 WIYLD domain superfamily [G3DSA:1.10.8.850] (4-70)

Mean predicted aligned error: 11.53 Å

Secondary structure (DSSP, 8-state):
---------TTHHHHHHHHHHHGGGT--HHHHHHHHHHHHHHTTGGGTHHHHHHTTTHHHHHHHHHHHHHHHHHHHHHHHHHHHHTT-